Protein AF-A0A399YDZ0-F1 (afdb_monomer)

Solvent-accessible surface area (backbone atoms only — not comparable to full-atom values): 2876 Å² total; per-residue (Å²): 133,85,84,87,86,83,93,84,62,79,74,68,49,71,61,80,72,57,92,91,48,89,73,57,32,63,61,55,58,53,49,53,53,50,38,48,77,71,70,76,111

pLDDT: mean 95.14, std 4.98, range [68.44, 98.62]

Foldseek 3Di:
DDDDDDDDDPVQQVDDPDPPDPDHSVVRVVVVVVCVVVVVD

Sequence (41 aa):
MAATWVMWDERFTAYDFGPGHPMHPSRLDLTYRLARSLGLL

Secondary structure (DSSP, 8-state):
-PPP-----GGGG-----TT-S--THHHHHHHHHHHHTT--

Mean predicted aligned error: 3.08 Å

Structure (mmCIF, N/CA/C/O backbone):
data_AF-A0A399YDZ0-F1
#
_entry.id   AF-A0A399YDZ0-F1
#
loop_
_atom_site.group_PDB
_atom_site.id
_atom_site.type_symbol
_atom_site.label_atom_id
_atom_site.label_alt_id
_atom_site.label_comp_id
_atom_site.label_asym_id
_atom_site.label_entity_id
_atom_site.label_seq_id
_atom_site.pdbx_PDB_ins_code
_atom_site.Cartn_x
_atom_site.Cartn_y
_atom_site.Cartn_z
_atom_site.occupancy
_atom_site.B_iso_or_equiv
_atom_site.auth_seq_id
_atom_site.auth_comp_id
_atom_site.auth_asym_id
_atom_site.auth_atom_id
_atom_site.pdbx_PDB_model_num
ATOM 1 N N . MET A 1 1 ? -13.966 12.589 19.178 1.00 68.44 1 MET A N 1
ATOM 2 C CA . MET A 1 1 ? -12.935 11.651 18.681 1.00 68.44 1 MET A CA 1
ATOM 3 C C . MET A 1 1 ? -12.752 11.924 17.202 1.00 68.44 1 MET A C 1
ATOM 5 O O . MET A 1 1 ? -13.760 12.016 16.513 1.00 68.44 1 MET A O 1
ATOM 9 N N . ALA A 1 2 ? -11.523 12.132 16.734 1.00 84.56 2 ALA A N 1
ATOM 10 C CA . ALA A 1 2 ? -11.264 12.263 15.302 1.00 84.56 2 ALA A CA 1
ATOM 11 C C . ALA A 1 2 ? -11.235 10.865 14.666 1.00 84.56 2 ALA A C 1
ATOM 13 O O . ALA A 1 2 ? -10.705 9.935 15.271 1.00 84.56 2 ALA A O 1
ATOM 14 N N . ALA A 1 3 ? -11.827 10.716 13.483 1.00 87.25 3 ALA A N 1
ATOM 15 C CA . ALA A 1 3 ? -11.741 9.481 12.711 1.00 87.25 3 ALA A CA 1
ATOM 16 C C . ALA A 1 3 ? -10.387 9.407 11.987 1.00 87.25 3 ALA A C 1
ATOM 18 O O . ALA A 1 3 ? -9.937 10.404 11.417 1.00 87.25 3 ALA A O 1
ATOM 19 N N . THR A 1 4 ? -9.760 8.231 12.003 1.00 93.06 4 THR A N 1
ATOM 20 C CA . THR A 1 4 ? -8.537 7.943 11.239 1.00 93.06 4 THR A CA 1
ATOM 21 C C . THR A 1 4 ? -8.915 7.376 9.878 1.00 93.06 4 THR A C 1
ATOM 23 O O . THR A 1 4 ? -9.796 6.524 9.792 1.00 93.06 4 THR A O 1
ATOM 26 N N . TRP A 1 5 ? -8.235 7.825 8.824 1.00 94.25 5 TRP A N 1
ATOM 27 C CA . TRP A 1 5 ? -8.501 7.410 7.447 1.00 94.25 5 TRP A CA 1
ATOM 28 C C . TRP A 1 5 ? -7.230 6.898 6.773 1.00 94.25 5 TRP A C 1
ATOM 30 O O . TRP A 1 5 ? -6.141 7.424 7.008 1.00 94.25 5 TRP A O 1
ATOM 40 N N . VAL A 1 6 ? -7.389 5.908 5.895 1.00 94.56 6 VAL A N 1
ATOM 41 C CA . VAL A 1 6 ? -6.342 5.400 5.003 1.00 94.56 6 VAL A CA 1
ATOM 42 C C . VAL A 1 6 ? -6.836 5.557 3.569 1.00 94.56 6 VAL A C 1
ATOM 44 O O . VAL A 1 6 ? -7.898 5.048 3.221 1.00 94.56 6 VAL A O 1
ATOM 47 N N . MET A 1 7 ? -6.075 6.262 2.733 1.00 94.62 7 MET A N 1
ATOM 48 C CA . MET A 1 7 ? -6.375 6.389 1.305 1.00 94.62 7 MET A CA 1
ATOM 49 C C . MET A 1 7 ? -5.737 5.228 0.547 1.00 94.62 7 MET A C 1
ATOM 51 O O . MET A 1 7 ? -4.524 5.029 0.624 1.00 94.62 7 MET A O 1
ATOM 55 N N . TRP A 1 8 ? -6.550 4.476 -0.188 1.00 95.88 8 TRP A N 1
AT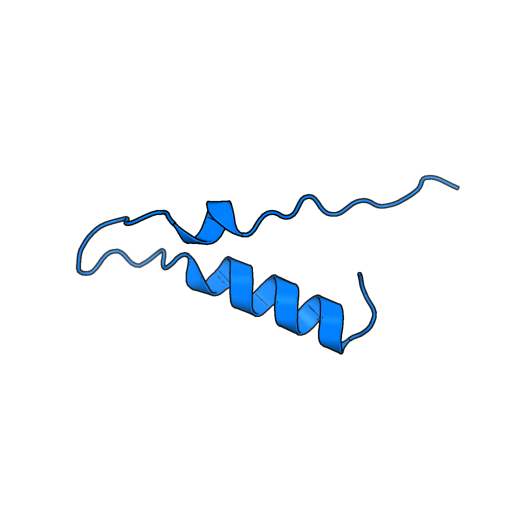OM 56 C CA 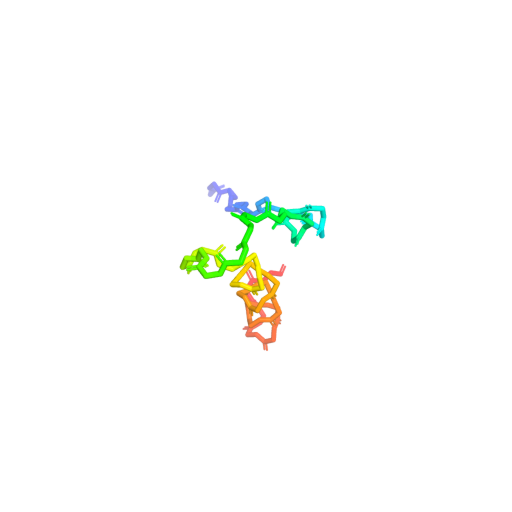. TRP A 1 8 ? -6.115 3.306 -0.941 1.00 95.88 8 TRP A CA 1
ATOM 57 C C . TRP A 1 8 ? -6.844 3.202 -2.2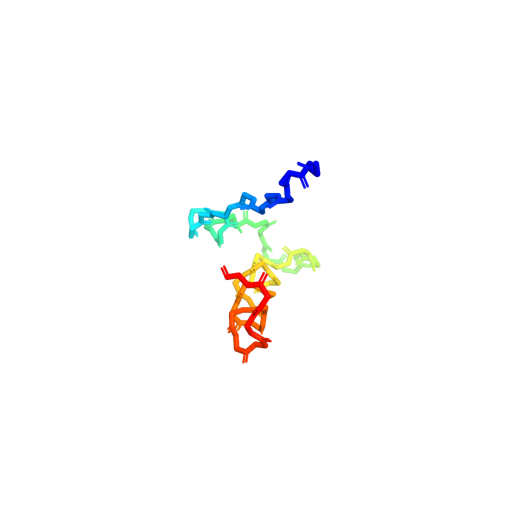78 1.00 95.88 8 TRP A C 1
ATOM 59 O O . TRP A 1 8 ? -8.043 3.458 -2.354 1.00 95.88 8 TRP A O 1
ATOM 69 N N . ASP A 1 9 ? -6.106 2.796 -3.309 1.00 96.44 9 ASP A N 1
ATOM 70 C CA . ASP A 1 9 ? -6.625 2.440 -4.624 1.00 96.44 9 ASP A CA 1
ATOM 71 C C . ASP A 1 9 ? -5.626 1.507 -5.328 1.00 96.44 9 ASP A C 1
ATOM 73 O O . ASP A 1 9 ? -4.412 1.722 -5.286 1.00 96.44 9 ASP A O 1
ATOM 77 N N . GLU A 1 10 ? -6.130 0.478 -5.998 1.00 96.00 10 GLU A N 1
ATOM 78 C CA . GLU A 1 10 ? -5.324 -0.488 -6.751 1.00 96.00 10 GLU A CA 1
ATOM 79 C C . GLU A 1 10 ? -4.490 0.157 -7.873 1.00 96.00 10 GLU A C 1
ATOM 81 O O . GLU A 1 10 ? -3.402 -0.333 -8.189 1.00 96.00 10 GLU A O 1
ATOM 86 N N . ARG A 1 11 ? -4.906 1.315 -8.405 1.00 96.81 11 ARG A N 1
ATOM 87 C CA . ARG A 1 11 ? -4.153 2.089 -9.409 1.00 96.81 11 ARG A CA 1
ATOM 88 C C . ARG A 1 11 ? -2.765 2.511 -8.933 1.00 96.81 11 ARG A C 1
ATOM 90 O O . ARG A 1 11 ? -1.875 2.681 -9.762 1.00 96.81 11 ARG A O 1
ATOM 97 N N . PHE A 1 12 ? -2.527 2.622 -7.623 1.00 94.62 12 PHE A N 1
ATOM 98 C CA . PHE A 1 12 ? -1.189 2.909 -7.095 1.00 94.62 12 PHE A CA 1
ATOM 99 C C . PHE A 1 12 ? -0.181 1.775 -7.332 1.00 94.62 12 PHE A C 1
ATOM 101 O O . PHE A 1 12 ? 1.019 1.972 -7.159 1.00 94.62 12 PHE A O 1
ATOM 108 N N . THR A 1 13 ? -0.632 0.589 -7.737 1.00 96.62 13 THR A N 1
ATOM 109 C CA . THR A 1 13 ? 0.254 -0.541 -8.047 1.00 96.62 13 THR A CA 1
ATOM 110 C C . THR A 1 13 ? 0.743 -0.540 -9.496 1.00 96.62 13 THR A C 1
ATOM 112 O O . THR A 1 13 ? 1.668 -1.277 -9.823 1.00 96.62 13 THR A O 1
ATOM 115 N N . ALA A 1 14 ? 0.174 0.313 -10.354 1.00 96.50 14 ALA A N 1
ATOM 116 C CA . ALA A 1 14 ? 0.440 0.323 -11.790 1.00 96.50 14 ALA A CA 1
ATOM 117 C C . ALA A 1 14 ? 1.705 1.105 -12.200 1.00 96.50 14 ALA A C 1
ATOM 119 O O . ALA A 1 14 ? 1.998 1.210 -13.389 1.00 96.50 14 ALA A O 1
ATOM 120 N N . TYR A 1 15 ? 2.446 1.682 -11.247 1.00 95.88 15 TYR A N 1
ATOM 121 C CA . TYR A 1 15 ? 3.658 2.440 -11.558 1.00 95.88 15 TYR A CA 1
ATOM 122 C C . TYR A 1 15 ? 4.799 1.521 -11.999 1.00 95.88 15 TYR A C 1
ATOM 124 O O . TYR A 1 15 ? 5.386 0.814 -11.188 1.00 95.88 15 TYR A O 1
ATOM 132 N N . ASP A 1 16 ? 5.183 1.592 -13.267 1.00 95.69 16 ASP A N 1
ATOM 133 C CA . ASP A 1 16 ? 6.441 1.006 -13.716 1.00 95.69 16 ASP A CA 1
ATOM 134 C C . ASP A 1 16 ? 7.573 2.031 -13.553 1.00 95.69 16 ASP A C 1
ATOM 136 O O . ASP A 1 16 ? 7.621 3.045 -14.250 1.00 95.69 16 ASP A O 1
ATOM 140 N N . PHE A 1 17 ? 8.470 1.783 -12.598 1.00 96.12 17 PHE A N 1
ATOM 141 C CA . PHE A 1 17 ? 9.663 2.609 -12.377 1.00 96.12 17 PHE A CA 1
ATOM 142 C C . PHE A 1 17 ? 10.863 2.175 -13.235 1.00 96.12 17 PHE A C 1
ATOM 144 O O . PHE A 1 17 ? 11.919 2.807 -13.187 1.00 96.12 17 PHE A O 1
ATOM 151 N N . GLY A 1 18 ? 10.710 1.110 -14.020 1.00 96.75 18 GLY A N 1
ATOM 152 C CA . GLY A 1 18 ?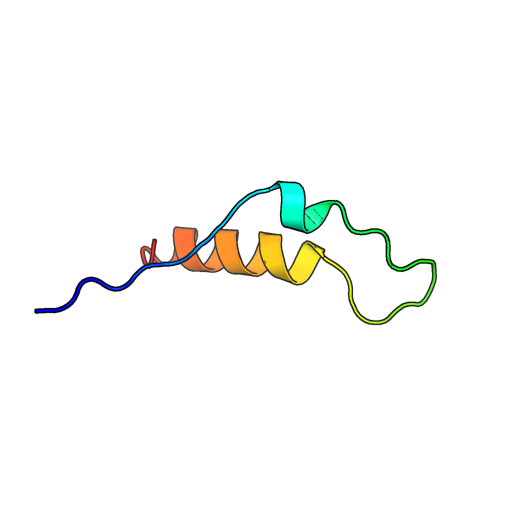 11.726 0.568 -14.903 1.00 96.75 18 GLY A CA 1
ATOM 153 C C . GLY A 1 18 ? 12.575 -0.552 -14.283 1.00 96.75 18 GLY A C 1
ATOM 154 O O . GLY A 1 18 ? 12.615 -0.740 -13.059 1.00 96.75 18 GLY A O 1
ATOM 155 N N . PRO A 1 19 ? 13.290 -1.319 -15.128 1.00 96.19 19 PRO A N 1
ATOM 156 C CA . PRO A 1 19 ? 14.108 -2.447 -14.691 1.00 96.19 19 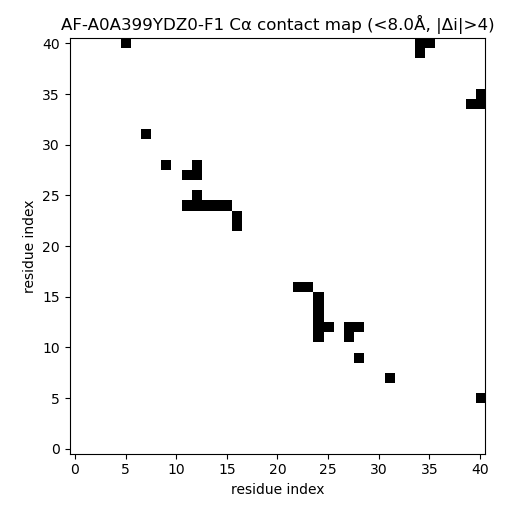PRO A CA 1
ATOM 157 C C . PRO A 1 19 ? 15.200 -2.039 -13.695 1.00 96.19 19 PRO A C 1
ATOM 159 O O . PRO A 1 19 ? 15.933 -1.079 -13.915 1.00 96.19 19 PRO A O 1
ATOM 162 N N . GLY A 1 20 ? 15.336 -2.798 -12.605 1.00 94.88 20 GLY A N 1
ATOM 163 C CA . GLY A 1 20 ? 16.363 -2.564 -11.582 1.00 94.88 20 GLY A CA 1
ATOM 164 C C . GLY A 1 20 ? 16.069 -1.403 -10.626 1.00 94.88 20 GLY A C 1
ATOM 165 O O . GLY A 1 20 ? 16.870 -1.149 -9.726 1.00 94.88 20 GLY A O 1
ATOM 166 N N . HIS A 1 21 ? 14.929 -0.718 -10.768 1.00 96.81 21 HIS A N 1
ATOM 167 C CA . HIS A 1 21 ? 14.546 0.335 -9.837 1.00 96.81 21 HIS A CA 1
ATOM 168 C C . HIS A 1 21 ? 14.149 -0.261 -8.468 1.00 96.81 21 HIS A C 1
ATOM 170 O O . HIS A 1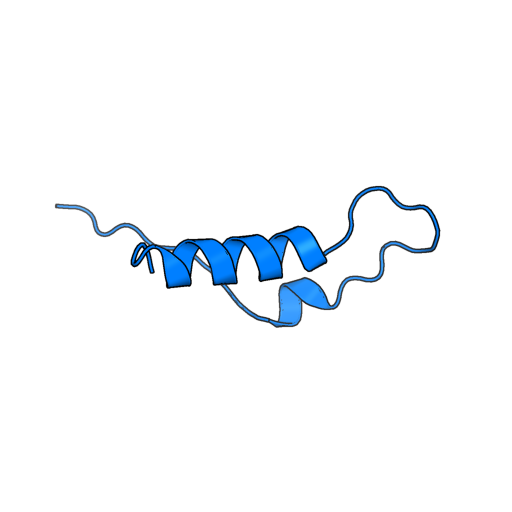 21 ? 13.321 -1.171 -8.406 1.00 96.81 21 HIS A O 1
ATOM 176 N N . PRO A 1 22 ? 14.687 0.244 -7.340 1.00 96.56 22 PRO A N 1
ATOM 177 C CA . PRO A 1 22 ? 14.477 -0.366 -6.020 1.00 96.56 22 PRO A CA 1
ATOM 178 C C . PRO A 1 22 ? 13.060 -0.163 -5.462 1.00 96.56 22 PRO A C 1
ATOM 180 O O . PRO A 1 22 ? 12.647 -0.845 -4.524 1.00 96.56 22 PRO A O 1
ATOM 183 N N . MET A 1 23 ? 12.303 0.791 -6.006 1.00 96.38 23 MET A N 1
ATOM 184 C CA . MET A 1 23 ? 10.924 1.046 -5.596 1.00 96.38 23 MET A CA 1
ATOM 185 C C . MET A 1 23 ? 9.957 0.202 -6.425 1.00 96.38 23 MET A C 1
ATOM 187 O O . MET A 1 23 ? 9.549 0.612 -7.505 1.00 96.38 23 MET A O 1
ATOM 191 N N . HIS A 1 24 ? 9.575 -0.960 -5.896 1.00 95.88 24 HIS A N 1
ATOM 192 C CA . HIS A 1 24 ? 8.567 -1.815 -6.520 1.00 95.88 24 HIS A CA 1
ATOM 193 C C . HIS A 1 24 ? 7.165 -1.532 -5.935 1.00 95.88 24 HIS A C 1
ATOM 195 O O . HIS A 1 24 ? 7.005 -1.619 -4.710 1.00 95.88 24 HIS A O 1
ATOM 201 N N . PRO A 1 25 ? 6.130 -1.232 -6.748 1.00 96.75 25 PRO A N 1
ATOM 202 C CA . PRO A 1 25 ? 4.791 -0.872 -6.256 1.00 96.75 25 PRO A CA 1
ATOM 203 C C . PRO A 1 25 ? 4.072 -1.970 -5.471 1.00 96.75 25 PRO A C 1
ATOM 205 O O . PRO A 1 25 ? 3.172 -1.662 -4.690 1.00 96.75 25 PRO A O 1
ATOM 208 N N . SER A 1 26 ? 4.482 -3.239 -5.617 1.00 95.25 26 SER A N 1
ATOM 209 C CA . SER A 1 26 ? 3.920 -4.354 -4.831 1.00 95.25 26 SER A CA 1
ATOM 210 C C . SER A 1 26 ? 3.984 -4.115 -3.323 1.00 95.25 26 SER A C 1
ATOM 212 O O . SER A 1 26 ? 3.149 -4.640 -2.596 1.00 95.25 26 SER A O 1
ATOM 214 N N . ARG A 1 27 ? 4.914 -3.276 -2.840 1.00 96.75 27 ARG A N 1
ATOM 215 C CA . ARG A 1 27 ? 4.956 -2.843 -1.435 1.00 96.75 27 ARG A CA 1
A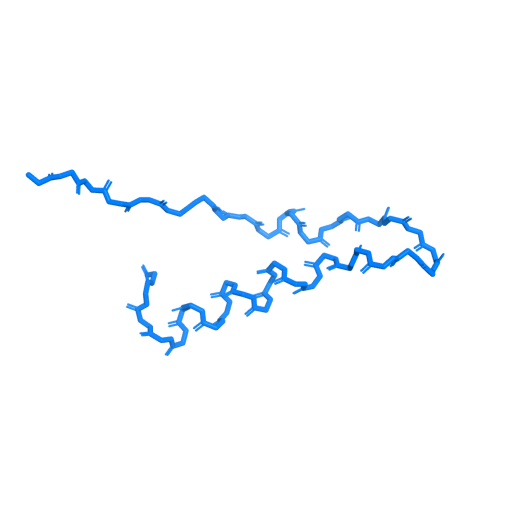TOM 216 C C . ARG A 1 27 ? 3.612 -2.290 -0.950 1.00 96.75 27 ARG A C 1
ATOM 218 O O . ARG A 1 27 ? 3.266 -2.481 0.211 1.00 96.75 27 ARG A O 1
ATOM 225 N N . LEU A 1 28 ? 2.866 -1.608 -1.820 1.00 97.38 28 LEU A N 1
ATOM 226 C CA . LEU A 1 28 ? 1.598 -0.976 -1.476 1.00 97.38 28 LEU A CA 1
ATOM 227 C C . LEU A 1 28 ? 0.476 -2.021 -1.382 1.00 97.38 28 LEU A C 1
ATOM 229 O O . LEU A 1 28 ? -0.198 -2.076 -0.355 1.00 97.38 28 LEU A O 1
ATOM 233 N N . ASP A 1 29 ? 0.356 -2.910 -2.378 1.00 97.06 29 ASP A N 1
ATOM 234 C CA . ASP A 1 29 ? -0.601 -4.035 -2.353 1.00 97.06 29 ASP A CA 1
ATOM 235 C C . ASP A 1 29 ? -0.375 -4.947 -1.142 1.00 97.06 29 ASP A C 1
ATOM 237 O O . ASP A 1 29 ? -1.299 -5.258 -0.389 1.00 97.06 29 ASP A O 1
ATOM 241 N N . LEU A 1 30 ? 0.883 -5.328 -0.901 1.00 98.00 30 LEU A N 1
ATOM 242 C CA . LEU A 1 30 ? 1.245 -6.194 0.217 1.00 98.00 30 LEU A CA 1
ATOM 243 C C . LEU A 1 30 ? 0.909 -5.548 1.566 1.00 98.00 30 LEU A C 1
ATOM 245 O O . LEU A 1 30 ? 0.395 -6.227 2.454 1.00 98.00 30 LEU A O 1
ATOM 249 N N . THR A 1 31 ? 1.138 -4.239 1.710 1.00 97.81 31 THR A N 1
ATOM 250 C CA . THR A 1 31 ? 0.792 -3.504 2.936 1.00 97.81 31 THR A CA 1
ATOM 251 C C . THR A 1 31 ? -0.721 -3.443 3.139 1.00 97.81 31 THR A C 1
ATOM 253 O O . THR A 1 31 ? -1.194 -3.728 4.238 1.00 97.81 31 THR A O 1
ATOM 256 N N . TYR A 1 32 ? -1.494 -3.129 2.093 1.00 97.75 32 TYR A N 1
ATOM 257 C CA . TYR A 1 32 ? -2.957 -3.091 2.166 1.00 97.75 32 TYR A CA 1
ATOM 258 C C . TYR A 1 32 ? -3.540 -4.457 2.554 1.00 97.75 32 TYR A C 1
ATOM 260 O O . TYR A 1 32 ? -4.346 -4.563 3.481 1.00 97.75 32 TYR A O 1
ATOM 268 N N . ARG A 1 33 ? -3.080 -5.530 1.901 1.00 97.31 33 ARG A N 1
ATOM 269 C CA . ARG A 1 33 ? -3.524 -6.902 2.188 1.00 97.31 33 ARG A CA 1
ATOM 270 C C . ARG A 1 33 ? -3.171 -7.339 3.605 1.00 97.31 33 ARG A C 1
ATOM 272 O O . ARG A 1 33 ? -4.004 -7.970 4.258 1.00 97.31 33 ARG A O 1
ATOM 279 N N . LEU A 1 34 ? -1.980 -6.984 4.089 1.00 98.50 34 LEU A N 1
ATOM 280 C CA . LEU A 1 34 ? -1.570 -7.246 5.467 1.00 98.50 34 LEU A CA 1
ATOM 281 C C . LEU A 1 34 ? -2.475 -6.505 6.457 1.00 98.50 34 LEU A C 1
ATOM 283 O O . LEU A 1 34 ? -3.052 -7.140 7.336 1.00 98.50 34 LEU A O 1
ATOM 287 N N . ALA A 1 35 ? -2.668 -5.196 6.285 1.00 98.12 35 ALA A N 1
ATOM 288 C CA . ALA A 1 35 ? -3.526 -4.398 7.158 1.00 98.12 35 ALA A CA 1
ATOM 289 C C . ALA A 1 35 ? -4.970 -4.935 7.200 1.00 98.12 35 ALA A C 1
ATOM 291 O O . ALA A 1 35 ? -5.540 -5.071 8.284 1.00 98.12 35 ALA A O 1
ATOM 292 N N . ARG A 1 36 ? -5.522 -5.350 6.048 1.00 96.88 36 ARG A N 1
ATOM 293 C CA . ARG A 1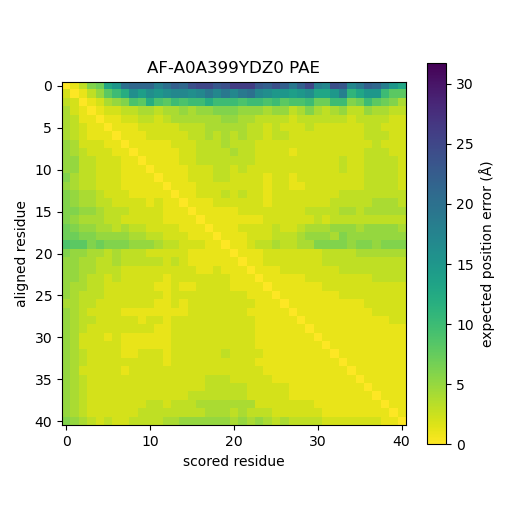 36 ? -6.837 -6.006 5.968 1.00 96.88 36 ARG A CA 1
ATOM 294 C C . ARG A 1 36 ? -6.870 -7.332 6.728 1.00 96.88 36 ARG A C 1
ATOM 296 O O . ARG A 1 36 ? -7.821 -7.592 7.455 1.00 96.88 36 ARG A O 1
ATOM 303 N N . SER A 1 37 ? -5.841 -8.173 6.588 1.00 98.62 37 SER A N 1
ATOM 304 C CA . SER A 1 37 ? -5.770 -9.456 7.310 1.00 98.62 37 SER A CA 1
ATOM 305 C C . SER A 1 37 ? -5.669 -9.301 8.831 1.00 98.62 37 SER A C 1
ATOM 307 O O . SER A 1 37 ? -6.070 -10.202 9.561 1.00 98.62 37 SER A O 1
ATOM 309 N N . LEU A 1 38 ? -5.171 -8.154 9.302 1.00 98.56 38 LEU A N 1
ATOM 310 C CA . LEU A 1 38 ? -5.058 -7.814 10.719 1.00 98.56 38 LEU A CA 1
ATOM 311 C C . LEU A 1 38 ? -6.300 -7.087 11.269 1.00 98.56 38 LEU A C 1
ATOM 313 O O . LEU 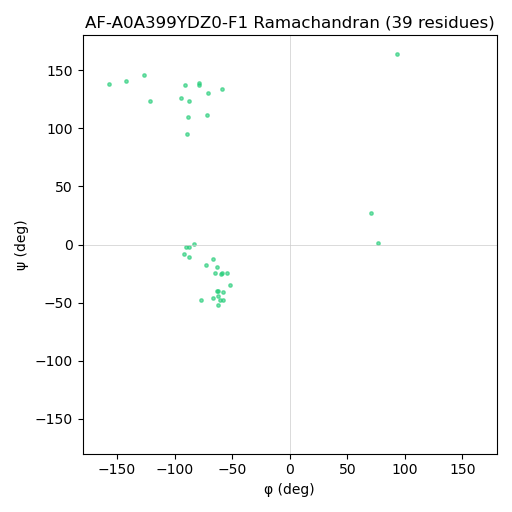A 1 38 ? -6.331 -6.780 12.457 1.00 98.56 38 LEU A O 1
ATOM 317 N N . GLY A 1 39 ? -7.307 -6.798 10.435 1.00 97.38 39 GLY A N 1
ATOM 318 C CA . GLY A 1 39 ? -8.517 -6.076 10.845 1.00 97.38 39 GLY A CA 1
ATOM 319 C C . GLY A 1 39 ? -8.290 -4.592 11.154 1.00 97.38 39 GLY A C 1
ATOM 320 O O . GLY A 1 39 ? -8.999 -4.024 11.978 1.00 97.38 39 GLY A O 1
ATOM 321 N N . LEU A 1 40 ? -7.279 -3.972 10.535 1.00 95.44 40 LEU A N 1
ATOM 322 C CA . LEU A 1 40 ? -6.932 -2.556 10.734 1.00 95.44 40 LEU A CA 1
ATOM 323 C C . LEU A 1 40 ? -7.622 -1.607 9.738 1.00 95.44 40 LEU A C 1
ATOM 325 O O . LEU A 1 40 ? -7.492 -0.390 9.873 1.00 95.44 40 LEU A O 1
ATOM 329 N N . LEU A 1 41 ? -8.295 -2.167 8.728 1.00 92.44 41 LEU A N 1
ATOM 330 C CA . LEU A 1 41 ? -9.036 -1.484 7.664 1.00 92.44 41 LEU A CA 1
ATOM 331 C C . LEU A 1 41 ? -10.498 -1.922 7.715 1.00 92.44 41 LEU A C 1
ATOM 333 O O . LEU A 1 41 ? -11.368 -1.039 7.572 1.00 92.44 41 LEU A O 1
#

Radius of gyration: 12.98 Å; Cα contacts (8 Å, |Δi|>4): 17; chains: 1; bounding box: 29×22×34 Å